Protein AF-A0ABD4W1Z3-F1 (afdb_monomer_lite)

Sequence (61 aa):
AGNPCHIADYYEKRKRSSETASHKKAAIASIHKLLRTIFALITNDQLYSYDIAKHNQRLLS

Secondary structure (DSSP, 8-state):
-PPP-HHHHHHHHHHHT-SSS-HHHHHHHHHHHHHHHHHHHHHTT----HHHHHHHHHH--

Structure (mmCIF, N/CA/C/O backbone):
data_AF-A0ABD4W1Z3-F1
#
_entry.id   AF-A0ABD4W1Z3-F1
#
loop_
_atom_site.group_PDB
_atom_site.id
_atom_site.type_symbol
_atom_site.label_atom_id
_atom_site.label_alt_id
_atom_site.label_comp_id
_atom_site.label_asym_id
_atom_site.label_entity_id
_atom_site.label_seq_id
_atom_site.pdbx_PDB_ins_code
_atom_site.Cartn_x
_atom_site.Cartn_y
_atom_site.Cartn_z
_atom_site.occupancy
_atom_site.B_iso_or_equiv
_atom_site.auth_seq_id
_atom_site.auth_comp_id
_atom_site.auth_asym_id
_atom_site.auth_atom_id
_atom_site.pdbx_PDB_model_num
ATOM 1 N N . ALA A 1 1 ? -13.893 -14.101 -6.684 1.00 45.50 1 ALA A N 1
ATOM 2 C CA . ALA A 1 1 ? -13.610 -12.712 -7.105 1.00 45.50 1 ALA A CA 1
ATOM 3 C C . ALA A 1 1 ? -12.756 -12.066 -6.021 1.00 45.50 1 ALA A C 1
ATOM 5 O O . ALA A 1 1 ? -13.099 -12.217 -4.857 1.00 45.50 1 ALA A O 1
ATOM 6 N N . GLY A 1 2 ? -11.600 -11.489 -6.360 1.00 71.75 2 GLY A N 1
ATOM 7 C CA . GLY A 1 2 ? -10.672 -10.935 -5.365 1.00 71.75 2 GLY A CA 1
ATOM 8 C C . GLY A 1 2 ? -11.159 -9.602 -4.795 1.00 71.75 2 GLY A C 1
ATOM 9 O O . GLY A 1 2 ? -11.799 -8.832 -5.508 1.00 71.75 2 GLY A O 1
ATOM 10 N N . ASN A 1 3 ? -10.843 -9.328 -3.527 1.00 77.69 3 ASN A N 1
ATOM 11 C CA . ASN A 1 3 ? -11.109 -8.024 -2.922 1.00 77.69 3 ASN A CA 1
ATOM 12 C C . ASN A 1 3 ? -10.265 -6.944 -3.621 1.00 77.69 3 ASN A C 1
ATOM 14 O O . ASN A 1 3 ? -9.057 -7.139 -3.793 1.00 77.69 3 ASN A O 1
ATOM 18 N N . PRO A 1 4 ? -10.864 -5.812 -4.021 1.00 85.50 4 PRO A N 1
ATOM 19 C CA . PRO A 1 4 ? -10.147 -4.775 -4.746 1.00 85.50 4 PRO A CA 1
ATOM 20 C C . PRO A 1 4 ? -9.075 -4.116 -3.858 1.00 85.50 4 PRO A C 1
ATOM 22 O O . PRO A 1 4 ? -9.340 -3.676 -2.738 1.00 85.50 4 PRO A O 1
ATOM 25 N N . CYS A 1 5 ? -7.835 -4.056 -4.357 1.00 90.12 5 CYS A N 1
ATOM 26 C CA . CYS A 1 5 ? -6.680 -3.560 -3.609 1.00 90.12 5 CYS A CA 1
ATOM 27 C C . CYS A 1 5 ? -5.763 -2.711 -4.493 1.00 90.12 5 CYS A C 1
ATOM 29 O O . CYS A 1 5 ? -5.090 -3.211 -5.391 1.00 90.12 5 CYS A O 1
ATOM 31 N N . HIS A 1 6 ? -5.660 -1.420 -4.178 1.00 91.31 6 HIS A N 1
ATOM 32 C CA . HIS A 1 6 ? -4.914 -0.466 -5.000 1.00 91.31 6 HIS A CA 1
ATOM 33 C C . HIS A 1 6 ? -3.384 -0.693 -4.965 1.00 91.31 6 HIS A C 1
ATOM 35 O O . HIS A 1 6 ? -2.654 -0.173 -5.813 1.00 91.31 6 HIS A O 1
ATOM 41 N N . ILE A 1 7 ? -2.880 -1.466 -3.991 1.00 93.00 7 ILE A N 1
ATOM 42 C CA . ILE A 1 7 ? -1.480 -1.914 -3.935 1.00 93.00 7 ILE A CA 1
ATOM 43 C C . ILE A 1 7 ? -1.241 -3.066 -4.918 1.00 93.00 7 ILE A C 1
ATOM 45 O O . ILE A 1 7 ? -0.231 -3.058 -5.618 1.00 93.00 7 ILE A O 1
ATOM 49 N N . ALA A 1 8 ? -2.176 -4.016 -5.019 1.00 91.94 8 ALA A N 1
ATOM 50 C CA . ALA A 1 8 ? -2.108 -5.093 -6.007 1.00 91.94 8 ALA A CA 1
ATOM 51 C C . ALA A 1 8 ? -2.220 -4.533 -7.433 1.00 91.94 8 ALA A C 1
ATOM 53 O O . ALA A 1 8 ? -1.411 -4.874 -8.295 1.00 91.94 8 ALA A O 1
ATOM 54 N N . ASP A 1 9 ? -3.131 -3.578 -7.646 1.00 91.69 9 ASP A N 1
ATOM 55 C CA . ASP A 1 9 ? -3.256 -2.861 -8.920 1.00 91.69 9 ASP A CA 1
ATOM 56 C C . ASP A 1 9 ? -1.949 -2.138 -9.292 1.00 91.69 9 ASP A C 1
ATOM 58 O O . ASP A 1 9 ? -1.507 -2.166 -10.442 1.00 91.69 9 ASP A O 1
ATOM 62 N N . TYR A 1 10 ? -1.294 -1.512 -8.306 1.00 90.94 10 TYR A N 1
ATOM 63 C CA . TYR A 1 10 ? -0.004 -0.848 -8.491 1.00 90.94 10 TYR A CA 1
ATOM 64 C C . TYR A 1 10 ? 1.111 -1.828 -8.873 1.00 90.94 10 TYR A C 1
ATOM 66 O O . TYR A 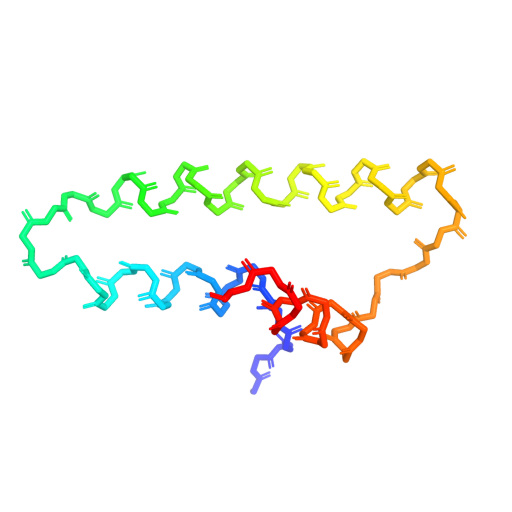1 10 ? 1.894 -1.536 -9.783 1.00 90.94 10 TYR A O 1
ATOM 74 N N . TYR A 1 11 ? 1.175 -2.980 -8.198 1.00 91.69 11 TYR A N 1
ATOM 75 C CA . TYR A 1 11 ? 2.128 -4.044 -8.504 1.00 91.69 11 TYR A CA 1
ATOM 76 C C . TYR A 1 11 ? 1.951 -4.543 -9.940 1.00 91.69 11 TYR A C 1
ATOM 78 O O . TYR A 1 11 ? 2.914 -4.533 -10.708 1.00 91.69 11 TYR A O 1
ATOM 86 N N . GLU A 1 12 ? 0.725 -4.905 -10.326 1.00 90.44 12 GLU A N 1
ATOM 87 C CA . GLU A 1 12 ? 0.426 -5.417 -11.667 1.00 90.44 12 GLU A CA 1
ATOM 88 C C . GLU A 1 12 ? 0.705 -4.372 -12.753 1.00 90.44 12 GLU A C 1
ATOM 90 O O . GLU A 1 12 ? 1.285 -4.703 -13.790 1.00 90.44 12 GLU A O 1
ATOM 95 N N . LYS A 1 13 ? 0.394 -3.090 -12.504 1.00 89.19 13 LYS A N 1
ATOM 96 C CA . LYS A 1 13 ? 0.750 -1.995 -13.421 1.00 89.19 13 LYS A CA 1
ATOM 97 C C . LYS A 1 13 ? 2.266 -1.903 -13.615 1.00 89.19 13 LYS A C 1
ATOM 99 O O . LYS A 1 13 ? 2.731 -1.894 -14.752 1.00 89.19 13 LYS A O 1
ATOM 104 N N . ARG A 1 14 ? 3.050 -1.883 -12.529 1.00 86.56 14 ARG A N 1
ATOM 105 C CA . ARG A 1 14 ? 4.522 -1.813 -12.616 1.00 86.56 14 ARG A CA 1
ATOM 106 C C . ARG A 1 14 ? 5.148 -3.057 -13.232 1.00 86.56 14 ARG A C 1
ATOM 108 O O . ARG A 1 14 ? 6.145 -2.927 -13.932 1.00 86.56 14 ARG A O 1
ATOM 115 N N . LYS A 1 15 ? 4.593 -4.236 -12.956 1.00 87.06 15 LYS A N 1
ATOM 116 C CA . LYS A 1 15 ? 5.030 -5.504 -13.544 1.00 87.06 15 LYS A CA 1
ATOM 117 C C . LYS A 1 15 ? 4.883 -5.468 -15.066 1.00 87.06 15 LYS A C 1
ATOM 119 O O . LYS A 1 15 ? 5.828 -5.804 -15.764 1.00 87.06 15 LYS A O 1
ATOM 124 N N . ARG A 1 16 ? 3.748 -4.978 -15.578 1.00 85.31 16 ARG A N 1
ATOM 125 C CA . ARG A 1 16 ? 3.504 -4.838 -17.027 1.00 85.31 16 ARG A CA 1
AT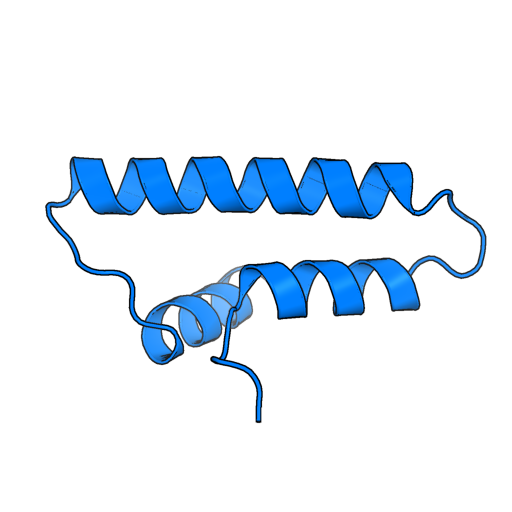OM 126 C C . ARG A 1 16 ? 4.380 -3.776 -17.686 1.00 85.31 16 ARG A C 1
ATOM 128 O O . ARG A 1 16 ? 4.830 -3.979 -18.801 1.00 85.31 16 ARG A O 1
ATOM 135 N N . SER A 1 17 ? 4.656 -2.665 -17.001 1.00 78.81 17 SER A N 1
ATOM 136 C CA . SER A 1 17 ? 5.551 -1.614 -17.514 1.00 78.81 17 SER A CA 1
ATOM 137 C C . SER A 1 17 ? 7.033 -2.008 -17.527 1.00 78.81 17 SER A C 1
AT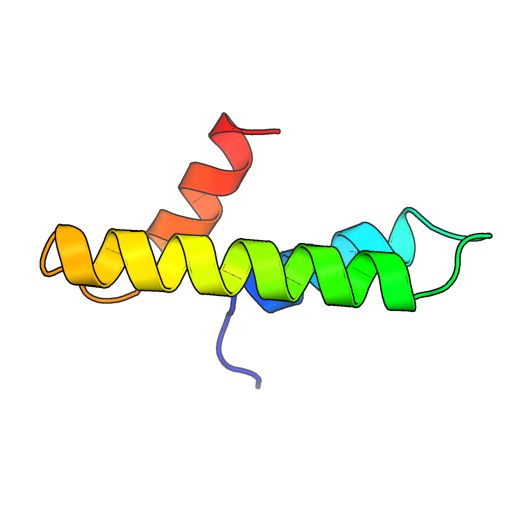OM 139 O O . SER A 1 17 ? 7.872 -1.206 -17.929 1.00 78.81 17 SER A O 1
ATOM 141 N N . SER A 1 18 ? 7.382 -3.200 -17.042 1.00 71.94 18 SER A N 1
ATOM 142 C CA . SER A 1 18 ? 8.759 -3.646 -16.888 1.00 71.94 18 SER A CA 1
ATOM 143 C C . SER A 1 18 ? 8.985 -4.949 -17.651 1.00 71.94 18 SER A C 1
ATOM 145 O O . SER A 1 18 ? 9.226 -5.987 -17.051 1.00 71.94 18 SER A O 1
ATOM 147 N N . GLU A 1 19 ? 8.921 -4.892 -18.985 1.00 63.31 19 GLU A N 1
ATOM 148 C CA . GLU A 1 19 ? 9.196 -6.053 -19.854 1.00 63.31 19 GLU A CA 1
ATOM 149 C C . GLU A 1 19 ? 10.614 -6.627 -19.675 1.00 63.31 19 GLU A C 1
ATOM 151 O O . GLU A 1 19 ? 10.843 -7.800 -19.951 1.00 63.31 19 GLU A O 1
ATOM 156 N N . THR A 1 20 ? 11.568 -5.837 -19.168 1.00 62.00 20 THR A N 1
ATOM 157 C CA . THR A 1 20 ? 12.985 -6.228 -19.049 1.00 62.00 20 THR A CA 1
ATOM 158 C C . THR A 1 20 ? 13.549 -6.195 -17.625 1.00 62.00 20 THR A C 1
ATOM 160 O O . THR A 1 20 ? 14.664 -6.673 -17.410 1.00 62.00 20 THR A O 1
ATOM 163 N N . ALA A 1 21 ? 12.833 -5.653 -16.628 1.00 61.59 21 ALA A N 1
ATOM 164 C CA . ALA A 1 21 ? 13.376 -5.503 -15.274 1.00 61.59 21 ALA A CA 1
ATOM 165 C C . ALA A 1 21 ? 12.797 -6.516 -14.280 1.00 61.59 21 ALA A C 1
ATOM 167 O O . ALA A 1 21 ? 11.610 -6.824 -14.258 1.00 61.59 21 ALA A O 1
ATOM 168 N N . SER A 1 22 ? 13.666 -7.001 -13.390 1.00 69.31 22 SER A N 1
ATOM 169 C CA . SER A 1 22 ? 13.307 -7.958 -12.344 1.00 69.31 22 SER A CA 1
ATOM 170 C C . SER A 1 22 ? 12.080 -7.504 -11.540 1.00 69.31 22 SER A C 1
ATOM 172 O O . SER A 1 22 ? 12.084 -6.426 -10.933 1.00 69.31 22 SER A O 1
ATOM 174 N N . HIS A 1 23 ? 11.074 -8.382 -11.441 1.00 83.12 23 HIS A N 1
ATOM 175 C CA . HIS A 1 23 ? 9.849 -8.177 -10.653 1.00 83.12 23 HIS A CA 1
ATOM 176 C C . HIS A 1 23 ? 10.109 -7.829 -9.174 1.00 83.12 23 HIS A C 1
ATOM 178 O O . HIS A 1 23 ? 9.226 -7.294 -8.501 1.00 83.12 23 HIS A O 1
ATOM 184 N N . LYS A 1 24 ? 11.332 -8.058 -8.672 1.00 86.06 24 LYS A N 1
ATOM 185 C CA . LYS A 1 24 ? 11.787 -7.628 -7.342 1.00 86.06 24 LYS A CA 1
ATOM 186 C C . LYS A 1 24 ? 11.616 -6.119 -7.132 1.00 86.06 24 LYS A C 1
ATOM 188 O O . LYS A 1 24 ? 11.159 -5.706 -6.072 1.00 86.06 24 LYS A O 1
ATOM 193 N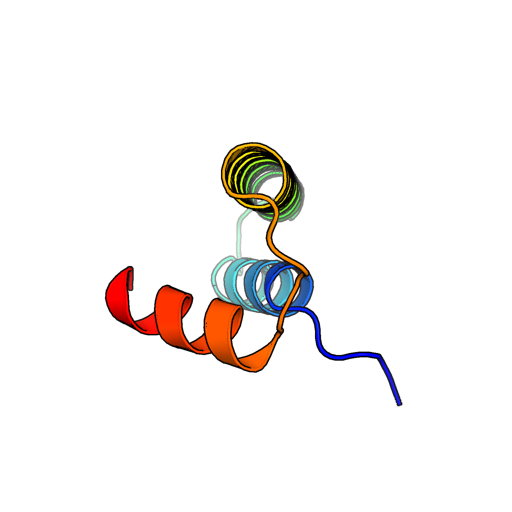 N . LYS A 1 25 ? 11.901 -5.289 -8.147 1.00 87.94 25 LYS A N 1
ATOM 194 C CA . LYS A 1 25 ? 11.726 -3.825 -8.050 1.00 87.94 25 LYS A CA 1
ATOM 195 C C . LYS A 1 25 ? 10.253 -3.435 -7.902 1.00 87.94 25 LYS A C 1
ATOM 197 O O . LYS A 1 25 ? 9.928 -2.565 -7.096 1.00 87.94 25 LYS A O 1
ATOM 202 N N . ALA A 1 26 ? 9.362 -4.095 -8.646 1.00 89.44 26 ALA A N 1
ATOM 203 C CA . ALA A 1 26 ? 7.921 -3.878 -8.533 1.00 89.44 26 ALA A CA 1
ATOM 204 C C . ALA A 1 26 ? 7.396 -4.301 -7.151 1.00 89.44 26 ALA A C 1
ATOM 206 O O . ALA A 1 26 ? 6.610 -3.568 -6.550 1.00 89.44 26 ALA A O 1
ATOM 207 N N . ALA A 1 27 ? 7.878 -5.426 -6.614 1.00 91.81 27 ALA A N 1
ATOM 208 C CA . ALA A 1 27 ? 7.523 -5.893 -5.274 1.00 91.81 27 ALA A CA 1
ATOM 209 C C . ALA A 1 27 ? 7.974 -4.910 -4.176 1.00 91.81 27 ALA A C 1
ATOM 211 O O . ALA A 1 27 ? 7.152 -4.495 -3.362 1.00 91.81 27 ALA A O 1
ATOM 212 N N . ILE A 1 28 ? 9.237 -4.459 -4.207 1.00 93.12 28 ILE A N 1
ATOM 213 C CA . ILE A 1 28 ? 9.775 -3.469 -3.253 1.00 93.12 28 ILE A CA 1
ATOM 214 C C . ILE A 1 28 ? 8.948 -2.178 -3.286 1.00 93.12 28 ILE A C 1
ATOM 216 O O . ILE A 1 28 ? 8.513 -1.691 -2.244 1.00 93.12 28 ILE A O 1
ATOM 220 N N . ALA A 1 29 ? 8.667 -1.650 -4.481 1.00 91.31 29 ALA A N 1
ATOM 221 C CA . ALA A 1 29 ? 7.857 -0.442 -4.627 1.00 91.31 29 ALA A CA 1
ATOM 222 C C . ALA A 1 29 ? 6.423 -0.626 -4.094 1.00 91.31 29 ALA A C 1
ATOM 224 O O . ALA A 1 29 ? 5.837 0.313 -3.556 1.00 91.31 29 ALA A O 1
ATOM 225 N N . SER A 1 30 ? 5.863 -1.829 -4.226 1.00 92.94 30 SER A N 1
ATOM 226 C CA . SER A 1 30 ? 4.513 -2.143 -3.748 1.00 92.94 30 SER A CA 1
ATOM 227 C C . SER A 1 30 ? 4.455 -2.236 -2.222 1.00 92.94 30 SER A C 1
ATOM 229 O O . SER A 1 30 ? 3.550 -1.659 -1.623 1.00 92.94 30 SER A O 1
ATOM 231 N N . ILE A 1 31 ? 5.453 -2.858 -1.581 1.00 95.69 31 ILE A N 1
ATOM 232 C CA . ILE A 1 31 ? 5.580 -2.888 -0.112 1.00 95.69 31 ILE A CA 1
ATOM 233 C C . ILE A 1 31 ? 5.792 -1.477 0.442 1.00 95.69 31 ILE A C 1
ATOM 235 O O . ILE A 1 31 ? 5.124 -1.082 1.394 1.00 95.69 31 ILE A O 1
ATOM 239 N N . HIS A 1 32 ? 6.664 -0.681 -0.183 1.00 95.06 32 HIS A N 1
ATOM 240 C CA . HIS A 1 32 ? 6.874 0.715 0.211 1.00 95.06 32 HIS A CA 1
ATOM 241 C C . HIS A 1 32 ? 5.563 1.509 0.200 1.00 95.06 32 HIS A C 1
ATOM 243 O O . HIS A 1 32 ? 5.257 2.252 1.134 1.00 95.06 32 HIS A O 1
ATOM 249 N N . LYS A 1 33 ? 4.758 1.329 -0.854 1.00 92.44 33 LYS A N 1
ATOM 250 C CA . LYS A 1 33 ? 3.455 1.984 -0.976 1.00 92.44 33 LYS A CA 1
ATOM 251 C C . LYS A 1 33 ? 2.461 1.486 0.078 1.00 92.44 33 LYS A C 1
ATOM 253 O O . LYS A 1 33 ? 1.743 2.308 0.635 1.00 92.44 33 LYS A O 1
ATOM 258 N N . LEU A 1 34 ? 2.464 0.188 0.388 1.00 95.00 34 LEU A N 1
ATOM 259 C CA . LEU A 1 34 ? 1.646 -0.397 1.453 1.00 95.00 34 LEU A CA 1
ATOM 260 C C . LEU A 1 34 ? 1.963 0.229 2.815 1.00 95.00 34 LEU A C 1
ATOM 262 O O . LEU A 1 34 ? 1.051 0.709 3.482 1.00 95.00 34 LEU A O 1
ATOM 266 N N . LEU A 1 35 ? 3.242 0.276 3.197 1.00 96.81 35 LEU A N 1
ATOM 267 C CA . LEU A 1 35 ? 3.673 0.849 4.476 1.00 96.81 35 LEU A CA 1
ATOM 268 C C . LEU A 1 35 ? 3.274 2.322 4.594 1.00 96.81 35 LEU A C 1
ATOM 270 O O . LEU A 1 35 ? 2.749 2.735 5.625 1.00 96.81 35 LEU A O 1
ATOM 274 N N . ARG A 1 36 ? 3.443 3.103 3.518 1.00 94.25 36 ARG A N 1
ATOM 275 C CA . ARG A 1 36 ? 3.012 4.508 3.482 1.00 94.25 36 ARG A CA 1
ATOM 276 C C . ARG A 1 36 ? 1.503 4.659 3.661 1.00 94.25 36 ARG A C 1
ATOM 278 O O . ARG A 1 36 ? 1.075 5.566 4.368 1.00 94.25 36 ARG A O 1
ATOM 285 N N . THR A 1 37 ? 0.706 3.797 3.030 1.00 94.19 37 THR A N 1
ATOM 286 C CA . THR A 1 37 ? -0.752 3.819 3.192 1.00 94.19 37 THR A CA 1
ATOM 287 C C . THR A 1 37 ? -1.155 3.444 4.613 1.00 94.19 37 THR A C 1
ATOM 289 O O . THR A 1 37 ? -1.921 4.184 5.214 1.00 94.19 37 THR A O 1
ATOM 292 N N . ILE A 1 38 ? -0.623 2.351 5.169 1.00 95.75 38 ILE A N 1
ATOM 293 C CA . ILE A 1 38 ? -0.933 1.925 6.543 1.00 95.75 38 ILE A CA 1
ATOM 294 C C . ILE A 1 38 ? -0.566 3.026 7.541 1.00 95.75 38 ILE A C 1
ATOM 296 O O . ILE A 1 38 ? -1.378 3.365 8.395 1.00 95.75 38 ILE A O 1
ATOM 300 N N . PHE A 1 39 ? 0.617 3.626 7.391 1.00 96.44 39 PHE A N 1
ATOM 301 C CA . PHE A 1 39 ? 1.054 4.731 8.239 1.00 96.44 39 PHE A CA 1
ATOM 302 C C . PHE A 1 39 ? 0.074 5.908 8.184 1.00 96.44 39 PHE A C 1
ATOM 304 O O . PHE A 1 39 ? -0.409 6.342 9.222 1.00 96.44 39 PHE A O 1
ATOM 311 N N . ALA A 1 40 ? -0.289 6.373 6.984 1.00 93.50 40 ALA A N 1
ATOM 312 C CA . ALA A 1 40 ? -1.235 7.475 6.831 1.00 93.50 40 ALA A CA 1
ATOM 313 C C . ALA A 1 40 ? -2.617 7.154 7.423 1.00 93.50 40 ALA A C 1
ATOM 315 O O . ALA A 1 40 ? -3.215 8.018 8.055 1.00 93.50 40 ALA A O 1
ATOM 316 N N . LEU A 1 41 ? -3.111 5.926 7.252 1.00 95.50 41 LEU A N 1
ATOM 317 C CA . LEU A 1 41 ? -4.397 5.504 7.813 1.00 95.50 41 LEU A CA 1
ATOM 318 C C . LEU A 1 41 ? -4.383 5.530 9.343 1.00 95.50 41 LEU A C 1
ATOM 320 O O . LEU A 1 41 ? -5.288 6.100 9.940 1.00 95.50 41 LEU A O 1
ATOM 324 N N . ILE A 1 42 ? -3.334 4.984 9.968 1.00 97.62 42 ILE A N 1
ATOM 325 C CA . ILE A 1 42 ? -3.183 4.991 11.431 1.00 97.62 42 ILE A CA 1
ATOM 326 C C . ILE A 1 42 ? -3.060 6.425 11.952 1.00 97.62 42 ILE A C 1
ATOM 328 O O . ILE A 1 42 ? -3.731 6.790 12.909 1.00 97.62 42 ILE A O 1
ATOM 332 N N . THR A 1 43 ? -2.231 7.258 11.316 1.00 97.56 43 THR A N 1
ATOM 333 C CA . THR A 1 43 ? -2.020 8.651 11.742 1.00 97.56 43 THR A CA 1
ATOM 334 C C . THR A 1 43 ? -3.295 9.492 11.681 1.00 97.56 43 THR A C 1
ATOM 336 O O . THR A 1 43 ? -3.438 10.417 12.473 1.00 97.56 43 THR A O 1
ATOM 339 N N . ASN A 1 44 ? -4.206 9.188 10.756 1.00 95.88 44 ASN A N 1
ATOM 340 C CA . ASN A 1 44 ? -5.443 9.947 10.569 1.00 95.88 44 ASN A CA 1
ATOM 341 C C . ASN A 1 44 ? -6.681 9.254 11.164 1.00 95.88 44 ASN A C 1
ATOM 343 O O . ASN A 1 44 ? -7.781 9.762 10.973 1.00 95.88 44 ASN A O 1
ATOM 347 N N . ASP A 1 45 ? -6.521 8.115 11.848 1.00 96.62 45 ASP A N 1
ATOM 348 C CA . ASP A 1 45 ? -7.624 7.278 12.349 1.00 96.62 45 ASP A CA 1
ATOM 349 C C . ASP A 1 45 ? -8.666 6.940 11.262 1.00 96.62 45 ASP A C 1
ATOM 351 O O . ASP A 1 45 ? -9.880 7.048 11.431 1.00 96.62 45 ASP A O 1
ATOM 355 N N . GLN A 1 46 ? -8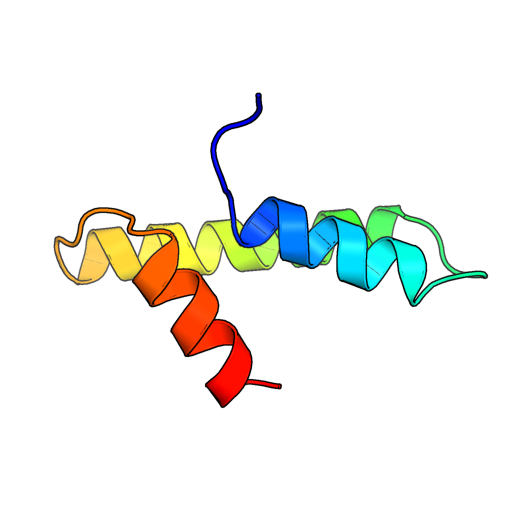.175 6.575 10.075 1.00 95.12 46 GLN A N 1
ATOM 356 C CA . GLN A 1 46 ? -9.009 6.293 8.911 1.00 95.12 46 GLN A CA 1
ATOM 357 C C . GLN A 1 46 ? -9.009 4.810 8.563 1.00 95.12 46 GLN A C 1
ATOM 359 O O . GLN A 1 46 ? -7.974 4.144 8.524 1.00 95.12 46 GLN A O 1
ATOM 364 N N . LEU A 1 47 ? -10.187 4.303 8.201 1.00 94.62 47 LEU A N 1
ATOM 365 C CA . LEU A 1 47 ? -10.317 2.982 7.600 1.00 94.62 47 LEU A CA 1
ATOM 366 C C . LEU A 1 47 ? -9.869 3.003 6.137 1.00 94.62 47 LEU A C 1
ATOM 368 O O . LEU A 1 47 ? -10.051 3.978 5.405 1.00 94.62 47 LEU A O 1
ATOM 372 N N . TYR A 1 48 ? -9.310 1.882 5.688 1.00 93.00 48 TYR A N 1
ATOM 373 C CA . TYR A 1 48 ? -8.946 1.714 4.289 1.00 93.00 48 TYR A CA 1
ATOM 374 C C . TYR A 1 48 ? -10.198 1.668 3.397 1.00 93.00 48 TYR A C 1
ATOM 376 O O . TYR A 1 48 ? -11.055 0.803 3.564 1.00 93.00 48 TYR A O 1
ATOM 384 N N . SER A 1 49 ? -10.257 2.551 2.396 1.00 93.19 49 SER A N 1
ATOM 385 C CA . SER A 1 49 ? -11.264 2.536 1.330 1.00 93.19 49 SER A CA 1
ATOM 386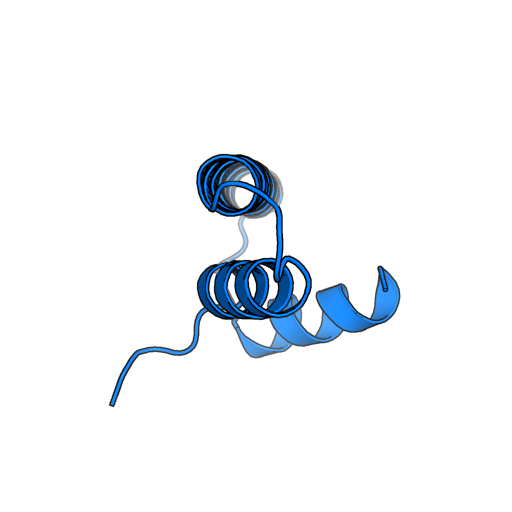 C C . SER A 1 49 ? -10.589 2.440 -0.037 1.00 93.19 49 SER A C 1
ATOM 388 O O . SER A 1 49 ? -9.732 3.260 -0.382 1.00 93.19 49 SER A O 1
ATOM 390 N N . TYR A 1 50 ? -10.976 1.434 -0.829 1.00 92.44 50 TYR A N 1
ATOM 391 C CA . TYR A 1 50 ? -10.413 1.215 -2.162 1.00 92.44 50 TYR A CA 1
ATOM 392 C C . TYR A 1 50 ? -10.726 2.369 -3.122 1.00 92.44 50 TYR A C 1
ATOM 394 O O . TYR A 1 50 ? -9.829 2.806 -3.842 1.00 92.44 50 TYR A O 1
ATOM 402 N N . ASP A 1 51 ? -11.951 2.900 -3.106 1.00 91.12 51 ASP A N 1
ATOM 403 C CA . ASP A 1 51 ? -12.363 3.984 -4.006 1.00 91.12 51 ASP A CA 1
ATOM 404 C C . ASP A 1 51 ? -11.563 5.266 -3.759 1.00 91.12 51 ASP A C 1
ATOM 406 O O . ASP A 1 51 ? -11.048 5.874 -4.702 1.00 91.12 51 ASP A O 1
ATOM 410 N N . ILE A 1 52 ? -11.359 5.617 -2.485 1.00 88.88 52 ILE A N 1
ATOM 411 C CA . ILE A 1 52 ? -10.532 6.763 -2.083 1.00 88.88 52 ILE A CA 1
ATOM 412 C C . ILE A 1 52 ? -9.075 6.534 -2.505 1.00 88.88 52 ILE A C 1
ATOM 414 O O . ILE A 1 52 ? -8.450 7.393 -3.132 1.00 88.88 52 ILE A O 1
ATOM 418 N N . ALA A 1 53 ? -8.526 5.350 -2.223 1.00 89.12 53 ALA A N 1
ATOM 419 C CA . ALA A 1 53 ? -7.139 5.031 -2.550 1.00 89.12 53 ALA A CA 1
ATOM 420 C C . ALA A 1 53 ? -6.870 5.006 -4.070 1.00 89.12 53 ALA A C 1
ATOM 422 O O . ALA A 1 53 ? -5.796 5.422 -4.523 1.00 89.12 53 ALA A O 1
ATOM 423 N N . LYS A 1 54 ? -7.846 4.551 -4.863 1.00 86.25 54 LYS A N 1
ATOM 424 C CA . LYS A 1 54 ? -7.808 4.550 -6.331 1.00 86.25 54 LYS A CA 1
ATOM 425 C C . LYS A 1 54 ? -7.928 5.959 -6.909 1.00 86.25 54 LYS A C 1
ATOM 427 O O . LYS A 1 54 ? -7.232 6.271 -7.876 1.00 86.25 54 LYS A O 1
ATOM 432 N N . HIS A 1 55 ? -8.766 6.815 -6.326 1.00 83.38 55 HIS A N 1
ATOM 433 C CA . HIS A 1 55 ? -8.866 8.220 -6.723 1.00 83.38 55 HIS A CA 1
ATOM 434 C C . HIS A 1 55 ? -7.540 8.957 -6.484 1.00 83.38 55 HIS A C 1
ATOM 436 O O . HIS A 1 55 ? -6.993 9.563 -7.405 1.00 83.38 55 HIS A O 1
ATOM 442 N N . ASN A 1 56 ? -6.948 8.789 -5.300 1.00 74.62 56 ASN A N 1
ATOM 443 C CA . ASN A 1 56 ? -5.681 9.430 -4.936 1.00 74.62 56 ASN A CA 1
ATOM 444 C C . ASN A 1 56 ? -4.495 8.970 -5.804 1.00 74.62 56 ASN A C 1
ATOM 446 O O . ASN A 1 56 ? -3.543 9.722 -5.996 1.00 74.62 56 ASN A O 1
ATOM 450 N N . GLN A 1 57 ? -4.542 7.762 -6.380 1.00 71.31 57 GLN A N 1
ATOM 451 C CA . GLN A 1 57 ? -3.543 7.322 -7.363 1.00 71.31 57 GLN A CA 1
ATOM 452 C C . GLN A 1 57 ? -3.555 8.140 -8.657 1.00 71.31 57 GLN A C 1
ATOM 454 O O . GLN A 1 57 ? -2.497 8.275 -9.264 1.00 71.31 57 GLN A O 1
ATOM 459 N N . ARG A 1 58 ? -4.715 8.656 -9.085 1.00 61.62 58 ARG A N 1
ATOM 460 C CA . ARG A 1 58 ? -4.845 9.448 -10.321 1.00 61.62 58 ARG A CA 1
ATOM 461 C C . ARG A 1 58 ? -4.318 10.870 -10.166 1.00 61.62 58 ARG A C 1
ATOM 463 O O . ARG A 1 58 ? -3.936 11.477 -11.152 1.00 61.62 58 ARG A O 1
ATOM 470 N N . LEU A 1 59 ? -4.294 11.384 -8.937 1.00 57.12 59 LEU A N 1
ATOM 471 C CA . LEU A 1 59 ? -3.760 12.711 -8.621 1.00 57.12 59 LEU A CA 1
ATOM 472 C C . LEU A 1 59 ? -2.225 12.722 -8.506 1.00 57.12 59 LEU A C 1
ATOM 474 O O . LEU A 1 59 ? -1.617 13.784 -8.509 1.00 57.12 59 LEU A O 1
ATOM 478 N N . LEU A 1 60 ? -1.601 11.545 -8.382 1.00 50.94 60 LEU A N 1
ATOM 479 C CA . LEU A 1 60 ? -0.154 11.359 -8.210 1.00 50.94 60 LEU A CA 1
ATOM 480 C C . LEU A 1 60 ? 0.531 10.749 -9.450 1.00 50.94 60 LEU A C 1
ATOM 482 O O . LEU A 1 60 ? 1.714 10.409 -9.373 1.00 50.94 60 LEU A O 1
ATOM 486 N N . SER A 1 61 ? -0.209 10.536 -10.544 1.00 48.12 61 SER A N 1
ATOM 487 C CA . SER A 1 61 ? 0.261 9.939 -11.806 1.00 48.12 61 SER A CA 1
ATOM 488 C C . SER A 1 61 ? 0.327 10.964 -12.919 1.00 48.12 61 SER A C 1
ATOM 490 O O . SER A 1 61 ? 1.315 10.906 -13.677 1.00 48.12 61 SER A O 1
#

Radius of gyration: 12.48 Å; chains: 1; bounding box: 27×25×32 Å

Foldseek 3Di:
DDDQDVLVVQLVVVVVVCPPDDSVVSVVVSVVVVVVVVVVCVVVVHDDDNVVVVVVVVVVD

Organism: NCBI:txid1584

pLDDT: mean 85.01, std 13.23, range [45.5, 97.62]